Protein AF-A0ABD7NGN7-F1 (afdb_monomer)

Foldseek 3Di:
DDDDDDDPPDDDDDPPVVVVVVVVVVVPDDPDDDDDDDDDDDDDPPPPLVVVLVLLVVLLVQQCVFCVVVVHRSVVLLVVCLVPVDLVSGDPGPCSSVSNVVDDSVSNVVSVVQVVCVVVVRHD

pLD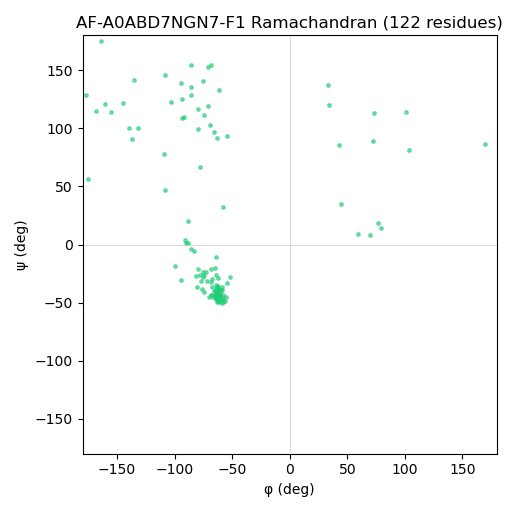DT: mean 71.28, std 24.45, range [29.61, 95.56]

Structure (mmCIF, N/CA/C/O backbone):
data_AF-A0ABD7NGN7-F1
#
_entry.id   AF-A0ABD7NGN7-F1
#
loop_
_atom_site.group_PDB
_atom_site.id
_atom_site.type_symbol
_atom_site.label_atom_id
_atom_site.label_alt_id
_atom_site.label_comp_id
_atom_site.label_asym_id
_atom_site.label_entity_id
_atom_site.label_seq_id
_atom_site.pdbx_PDB_ins_code
_atom_site.Cartn_x
_atom_site.Cartn_y
_atom_site.Cartn_z
_atom_site.occupancy
_atom_site.B_iso_or_equiv
_atom_site.auth_seq_id
_atom_site.auth_comp_id
_atom_site.auth_asym_id
_atom_site.auth_atom_id
_atom_site.pdbx_PDB_model_num
ATOM 1 N N . MET A 1 1 ? -15.096 24.538 -37.564 1.00 44.22 1 MET A N 1
ATOM 2 C CA . MET A 1 1 ? -15.099 23.184 -38.164 1.00 44.22 1 MET A CA 1
ATOM 3 C C . MET A 1 1 ? -15.545 22.194 -37.092 1.00 44.22 1 MET A C 1
ATOM 5 O O . MET A 1 1 ? -15.069 22.293 -35.970 1.00 44.22 1 MET A O 1
ATOM 9 N N . LYS A 1 2 ? -16.551 21.363 -37.381 1.00 39.12 2 LYS A N 1
ATOM 10 C CA . LYS A 1 2 ? -17.273 20.513 -36.416 1.00 39.12 2 LYS A CA 1
ATOM 11 C C . LYS A 1 2 ? -16.454 19.278 -35.990 1.00 39.12 2 LYS A C 1
ATOM 13 O O . LYS A 1 2 ? -15.828 18.665 -36.839 1.00 39.12 2 LYS A O 1
ATOM 18 N N . GLN A 1 3 ? -16.560 18.950 -34.695 1.00 41.28 3 GLN A N 1
ATOM 19 C CA . GLN A 1 3 ? -16.637 17.633 -34.024 1.00 41.28 3 GLN A CA 1
ATOM 20 C C . GLN A 1 3 ? -15.888 16.409 -34.595 1.00 41.28 3 GLN A C 1
ATOM 22 O O . GLN A 1 3 ? -16.101 16.035 -35.743 1.00 41.28 3 GLN A O 1
ATOM 27 N N . LYS A 1 4 ? -15.252 15.636 -33.694 1.00 43.84 4 LYS A N 1
ATOM 28 C CA . LYS A 1 4 ? -15.677 14.251 -33.372 1.00 43.84 4 LYS A CA 1
ATOM 29 C C . LYS A 1 4 ? -14.967 13.691 -32.126 1.00 43.84 4 LYS A C 1
ATOM 31 O O . LYS A 1 4 ? -13.766 13.459 -32.128 1.00 43.84 4 LYS A O 1
ATOM 36 N N . LYS A 1 5 ? -15.767 13.443 -31.081 1.00 48.66 5 LYS A N 1
ATOM 37 C CA . LYS A 1 5 ? -15.527 12.423 -30.049 1.00 48.66 5 LYS A CA 1
ATOM 38 C C . LYS A 1 5 ? -15.503 11.043 -30.719 1.00 48.66 5 LYS A C 1
ATOM 40 O O . LYS A 1 5 ? -16.456 10.722 -31.422 1.00 48.66 5 LYS A O 1
ATOM 45 N N . LEU A 1 6 ? -14.509 1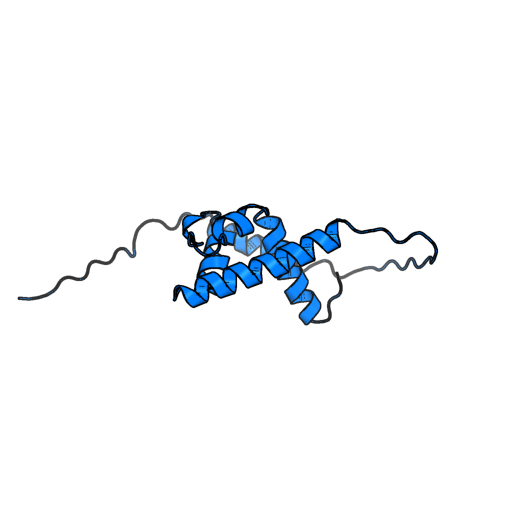0.218 -30.411 1.00 41.28 6 LEU A N 1
ATOM 46 C CA . LEU A 1 6 ? -14.631 8.755 -30.362 1.00 41.28 6 LEU A CA 1
ATOM 47 C C . LEU A 1 6 ? -13.984 8.342 -29.029 1.00 41.28 6 LEU A C 1
ATOM 49 O O . LEU A 1 6 ? -12.794 8.550 -28.840 1.00 41.28 6 LEU A O 1
ATOM 53 N N . ASN A 1 7 ? -14.752 8.062 -27.974 1.00 41.03 7 ASN A N 1
ATOM 54 C CA . ASN A 1 7 ? -15.324 6.747 -27.667 1.00 41.03 7 ASN A CA 1
ATOM 55 C C . ASN A 1 7 ? -14.323 5.606 -27.885 1.00 41.03 7 ASN A C 1
ATOM 57 O O . ASN A 1 7 ? -14.347 4.951 -28.920 1.00 41.03 7 ASN A O 1
ATOM 61 N N . LEU A 1 8 ? -13.515 5.330 -26.859 1.00 35.06 8 LEU A N 1
ATOM 62 C CA . LEU A 1 8 ? -12.932 4.004 -26.636 1.00 35.06 8 LEU A CA 1
ATOM 63 C C . LEU A 1 8 ? -13.608 3.347 -25.422 1.00 35.06 8 LEU A C 1
ATOM 65 O O . LEU A 1 8 ? -12.975 2.837 -24.509 1.00 35.06 8 LEU A O 1
ATOM 69 N N . PHE A 1 9 ? -14.939 3.426 -25.413 1.00 41.25 9 PHE A N 1
ATOM 70 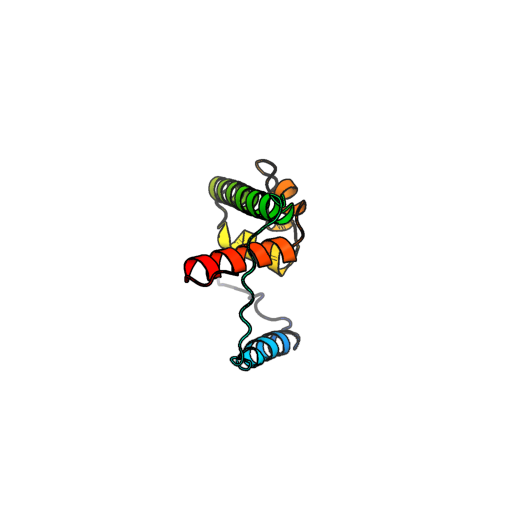C CA . PHE A 1 9 ? -15.827 2.633 -24.571 1.00 41.25 9 PHE A CA 1
ATOM 71 C C . PHE A 1 9 ? -16.537 1.660 -25.514 1.00 41.25 9 PHE A C 1
ATOM 73 O O . PHE A 1 9 ? -17.622 1.942 -26.012 1.00 41.25 9 PHE A O 1
ATOM 80 N N . SER A 1 10 ? -15.837 0.598 -25.905 1.00 39.97 10 SER A N 1
ATOM 81 C CA . SER A 1 10 ? -16.399 -0.644 -26.458 1.00 39.97 10 SER A CA 1
ATOM 82 C C . SER A 1 10 ? -15.273 -1.503 -27.018 1.00 39.97 10 SER A C 1
ATOM 84 O O . SER A 1 10 ? -14.998 -1.476 -28.210 1.00 39.97 10 SER A O 1
ATOM 86 N N . PHE A 1 11 ? -14.648 -2.317 -26.171 1.00 36.41 11 PHE A N 1
ATOM 87 C CA . PHE A 1 11 ? -14.349 -3.676 -26.602 1.00 36.41 11 PHE A CA 1
ATOM 88 C C . PHE A 1 11 ? -14.097 -4.575 -25.392 1.00 36.41 11 PHE A C 1
ATOM 90 O O . PHE A 1 11 ? -13.186 -4.337 -24.610 1.00 36.41 11 PHE A O 1
ATOM 97 N N . PHE A 1 12 ? -14.926 -5.613 -25.295 1.00 37.44 12 PHE A N 1
ATOM 98 C CA . PHE A 1 12 ? -14.731 -6.825 -24.504 1.00 37.44 12 PHE A CA 1
ATOM 99 C C . PHE A 1 12 ? -14.863 -6.710 -22.981 1.00 37.44 12 PHE A C 1
ATOM 101 O O . PHE A 1 12 ? -13.907 -6.590 -22.226 1.00 37.44 12 PHE A O 1
ATOM 108 N N . GLN A 1 13 ? -16.105 -6.898 -22.537 1.00 47.47 13 GLN A N 1
ATOM 109 C CA . GLN A 1 13 ? -16.402 -7.709 -21.360 1.00 47.47 13 GLN A CA 1
ATOM 110 C C . GLN A 1 13 ? -16.143 -9.188 -21.714 1.00 47.47 13 GLN A C 1
ATOM 112 O O . GLN A 1 13 ? -16.832 -9.701 -22.598 1.00 47.47 13 GLN A O 1
ATOM 117 N N . PRO A 1 14 ? -15.220 -9.913 -21.057 1.00 41.25 14 PRO A N 1
ATOM 118 C CA . PRO A 1 14 ? -15.301 -11.358 -20.981 1.00 41.25 14 PRO A CA 1
ATOM 119 C C . PRO A 1 14 ? -16.001 -11.774 -19.683 1.00 41.25 14 PRO A C 1
ATOM 121 O O . PRO A 1 14 ? -15.789 -11.219 -18.607 1.00 41.25 14 PRO A O 1
ATOM 124 N N . LEU A 1 15 ? -16.850 -12.782 -19.838 1.00 42.22 15 LEU A N 1
ATOM 125 C CA . LEU A 1 15 ? -17.740 -13.467 -18.898 1.00 42.22 15 LEU A CA 1
ATOM 126 C C . LEU A 1 15 ? -17.061 -14.102 -17.649 1.00 42.22 15 LEU A C 1
ATOM 128 O O . LEU A 1 15 ? -17.515 -15.132 -17.158 1.00 42.22 15 LEU A O 1
ATOM 132 N N . SER A 1 16 ? -15.978 -13.533 -17.118 1.00 45.72 16 SER A N 1
ATOM 133 C CA . SER A 1 16 ? -15.284 -13.995 -15.900 1.00 45.72 16 SER A CA 1
ATOM 134 C C . SER A 1 16 ? -15.650 -13.190 -14.647 1.00 45.72 16 SER A C 1
ATOM 136 O O . SER A 1 16 ? -15.488 -13.683 -13.534 1.00 45.72 16 SER A O 1
ATOM 138 N N . PHE A 1 17 ? -16.212 -11.989 -14.808 1.00 40.84 17 PHE A N 1
ATOM 139 C CA . PHE A 1 17 ? -16.530 -11.092 -13.690 1.00 40.84 17 PHE A CA 1
ATOM 140 C C . PHE A 1 17 ? -17.770 -11.525 -12.883 1.00 40.84 17 PHE A C 1
ATOM 142 O O . PHE A 1 17 ? -17.841 -11.296 -11.680 1.00 40.84 17 PHE A O 1
ATOM 149 N N . VAL A 1 18 ? -18.724 -12.225 -13.510 1.00 47.91 18 VAL A N 1
ATOM 150 C CA . VAL A 1 18 ? -19.975 -12.636 -12.840 1.00 47.91 18 VAL A CA 1
ATOM 151 C C . VAL A 1 18 ? -19.773 -13.852 -11.921 1.00 47.91 18 VAL A C 1
ATOM 153 O O . VAL A 1 18 ? -20.443 -13.956 -10.900 1.00 47.91 18 VAL A O 1
ATOM 156 N N . LYS A 1 19 ? -18.779 -14.716 -12.184 1.00 47.97 19 LYS A N 1
ATOM 157 C CA . LYS A 1 19 ? -18.453 -15.844 -11.285 1.00 47.97 19 LYS A CA 1
ATOM 158 C C . LYS A 1 19 ? -17.795 -15.400 -9.977 1.00 47.97 19 LYS A C 1
ATOM 160 O O . LYS A 1 19 ? -18.008 -16.028 -8.947 1.00 47.97 19 LYS A O 1
ATOM 165 N N . SER A 1 20 ? -17.036 -14.302 -10.007 1.00 44.44 20 SER A N 1
ATOM 166 C CA . SER A 1 20 ? -16.398 -13.756 -8.803 1.00 44.44 20 SER A CA 1
ATOM 167 C C . SER A 1 20 ? -17.427 -13.197 -7.814 1.00 44.44 20 SER A C 1
ATOM 169 O O . SER A 1 20 ? -17.207 -13.250 -6.610 1.00 44.44 20 SER A O 1
ATOM 171 N N . LEU A 1 21 ? -18.566 -12.704 -8.315 1.00 42.44 2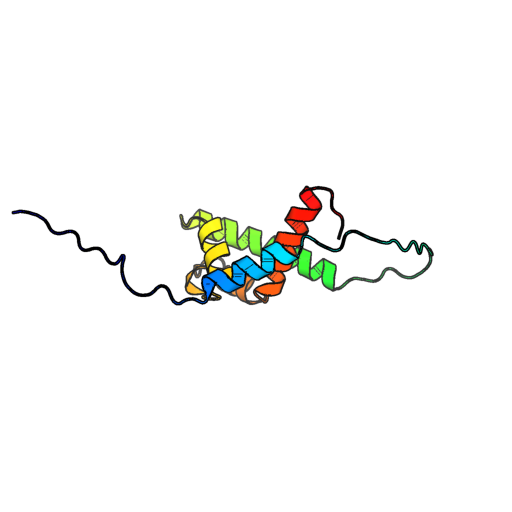1 LEU A N 1
ATOM 172 C CA . LEU A 1 21 ? -19.646 -12.160 -7.489 1.00 42.44 21 LEU A CA 1
ATOM 173 C C . LEU A 1 21 ? -20.567 -13.252 -6.910 1.00 42.44 21 LEU A C 1
ATOM 175 O O . LEU A 1 21 ? -21.122 -13.071 -5.829 1.00 42.44 21 LEU A O 1
ATOM 179 N N . GLU A 1 22 ? -20.684 -14.406 -7.576 1.00 41.19 22 GLU A N 1
ATOM 180 C CA . GLU A 1 22 ? -21.460 -15.558 -7.086 1.00 41.19 22 GLU A CA 1
ATOM 181 C C . GLU A 1 22 ? -20.738 -16.311 -5.945 1.00 41.19 22 GLU A C 1
ATOM 183 O O . GLU A 1 22 ? -21.387 -16.906 -5.085 1.00 41.19 22 GLU A O 1
ATOM 188 N N . MET A 1 23 ? -19.403 -16.201 -5.849 1.00 40.94 23 MET A N 1
ATOM 189 C CA . MET A 1 23 ? -18.645 -16.682 -4.680 1.00 40.94 23 MET A CA 1
ATOM 190 C C . MET A 1 23 ? -18.918 -15.860 -3.414 1.00 40.94 23 MET A C 1
ATOM 192 O O . MET A 1 23 ? -18.925 -16.416 -2.318 1.00 40.94 23 MET A O 1
ATOM 196 N N . CYS A 1 24 ? -19.183 -14.557 -3.539 1.00 39.53 24 CYS A N 1
ATOM 197 C CA . CYS A 1 24 ? -19.409 -13.692 -2.380 1.00 39.53 24 CYS A CA 1
ATOM 198 C C . CYS A 1 24 ? -20.787 -13.904 -1.729 1.00 39.53 24 CYS A C 1
ATOM 200 O O . CYS A 1 24 ? -20.926 -13.676 -0.531 1.00 39.53 24 CYS A O 1
ATOM 202 N N . TYR A 1 25 ? -21.798 -14.362 -2.478 1.00 39.94 25 TYR A N 1
ATOM 203 C CA . TYR A 1 25 ? -23.153 -14.544 -1.936 1.00 39.94 25 TYR A CA 1
ATOM 204 C C . TYR A 1 25 ? -23.319 -15.839 -1.117 1.00 39.94 25 TYR A C 1
ATOM 206 O O . TYR A 1 25 ? -24.184 -15.914 -0.249 1.00 39.94 25 TYR A O 1
ATOM 214 N N . ASN A 1 26 ? -22.446 -16.836 -1.314 1.00 40.75 26 ASN A N 1
ATOM 215 C CA . ASN A 1 26 ? -22.494 -18.104 -0.571 1.00 40.75 26 ASN A CA 1
ATOM 216 C C . ASN A 1 26 ? -21.706 -18.107 0.752 1.00 40.75 26 ASN A C 1
ATOM 218 O O . ASN A 1 26 ? -21.741 -19.097 1.475 1.00 40.75 26 ASN A O 1
ATOM 222 N N . ILE A 1 27 ? -21.077 -16.992 1.136 1.00 42.41 27 ILE A N 1
ATOM 223 C CA . ILE A 1 27 ? -20.471 -16.804 2.473 1.00 42.41 27 ILE A CA 1
ATOM 224 C C . ILE A 1 27 ? -21.513 -16.243 3.477 1.00 42.41 27 ILE A C 1
ATOM 226 O O . ILE A 1 27 ? -21.196 -15.713 4.534 1.00 42.41 27 ILE A O 1
ATOM 230 N N . GLY A 1 28 ? -22.806 -16.401 3.172 1.00 41.81 28 GLY A N 1
ATOM 231 C CA . GLY A 1 28 ? -23.925 -16.114 4.077 1.00 41.81 28 GLY A CA 1
ATOM 232 C C . GLY A 1 28 ? -24.383 -17.289 4.955 1.00 41.81 28 GLY A C 1
ATOM 233 O O . GLY A 1 28 ? -25.349 -17.133 5.697 1.00 41.81 28 GLY A O 1
ATOM 234 N N . ILE A 1 29 ? -23.755 -18.470 4.889 1.00 36.62 29 ILE A N 1
ATOM 235 C CA . ILE A 1 29 ? -24.211 -19.661 5.629 1.00 36.62 29 ILE A CA 1
ATOM 236 C C . ILE A 1 29 ? -23.017 -20.392 6.245 1.00 36.62 29 ILE A C 1
ATOM 238 O O . ILE A 1 29 ? -22.430 -21.258 5.611 1.00 36.62 29 ILE A O 1
ATOM 242 N N . LEU A 1 30 ? -22.672 -20.038 7.485 1.00 36.31 30 LEU A N 1
ATOM 243 C CA . LEU A 1 30 ? -22.224 -20.957 8.548 1.00 36.31 30 LEU A CA 1
ATOM 244 C C . LEU A 1 30 ? -22.028 -20.172 9.855 1.00 36.31 30 LEU A C 1
ATOM 246 O O . LEU A 1 30 ? -20.978 -20.170 10.485 1.00 36.31 30 LEU A O 1
ATOM 250 N N . VAL A 1 31 ? -23.093 -19.494 10.288 1.00 43.91 31 VAL A N 1
ATOM 251 C CA . VAL A 1 31 ? -23.282 -19.221 11.714 1.00 43.91 31 VAL A CA 1
ATOM 252 C C . VAL A 1 31 ? -23.836 -20.510 12.307 1.00 43.91 31 VAL A C 1
ATOM 254 O O . VAL A 1 31 ? -25.030 -20.756 12.139 1.00 43.91 31 VAL A O 1
ATOM 257 N N . LYS A 1 32 ? -22.995 -21.344 12.938 1.00 42.62 32 LYS A N 1
ATOM 258 C CA . LYS A 1 32 ? -23.386 -22.212 14.066 1.00 42.62 32 LYS A CA 1
ATOM 259 C C . LYS A 1 32 ? -22.219 -23.021 14.652 1.00 42.62 32 LYS A C 1
ATOM 261 O O . LYS A 1 32 ? -21.557 -23.756 13.935 1.00 42.62 32 LYS A O 1
ATOM 266 N N . GLU A 1 33 ? -22.119 -22.904 15.980 1.00 39.50 33 GLU A N 1
ATOM 267 C CA . GLU A 1 33 ? -21.346 -23.697 16.959 1.00 39.50 33 GLU A CA 1
ATOM 268 C C . GLU A 1 33 ? -19.824 -23.452 16.928 1.00 39.50 33 GLU A C 1
ATOM 270 O O . GLU A 1 33 ? -19.158 -23.702 15.940 1.00 39.50 33 GLU A O 1
ATOM 275 N N . GLY A 1 34 ? -19.171 -22.874 17.938 1.00 45.25 34 GLY A N 1
ATOM 276 C CA . GLY A 1 34 ? -19.382 -22.994 19.377 1.00 45.25 34 GLY A CA 1
ATOM 277 C C . GLY A 1 34 ? -18.307 -23.910 19.959 1.00 45.25 34 GLY A C 1
ATOM 278 O O . GLY A 1 34 ? -18.589 -25.079 20.173 1.00 45.25 34 GLY A O 1
ATOM 279 N N . VAL A 1 35 ? -17.095 -23.402 20.227 1.00 32.50 35 VAL A N 1
ATOM 280 C CA . VAL A 1 35 ? -16.111 -24.083 21.091 1.00 32.50 35 VAL A CA 1
ATOM 281 C C . VAL A 1 35 ? -15.320 -23.047 21.892 1.00 32.50 35 VAL A C 1
ATOM 283 O O . VAL A 1 35 ? -14.680 -22.158 21.338 1.00 32.50 35 VAL A O 1
ATOM 286 N N . ILE A 1 36 ? -15.390 -23.189 23.214 1.00 46.09 36 ILE A N 1
ATOM 287 C CA . ILE A 1 36 ? -14.618 -22.462 24.221 1.00 46.09 36 ILE A CA 1
ATOM 288 C C . ILE A 1 36 ? -13.396 -23.326 24.537 1.00 46.09 36 ILE A C 1
ATOM 290 O O . ILE A 1 36 ? -13.580 -24.465 24.959 1.00 46.09 36 ILE A O 1
ATOM 294 N N . VAL A 1 37 ? -12.176 -22.800 24.420 1.00 34.91 37 VAL A N 1
ATOM 295 C CA . VAL A 1 37 ? -11.036 -23.334 25.183 1.00 34.91 37 VAL A CA 1
ATOM 296 C C . VAL A 1 37 ? -10.190 -22.167 25.672 1.00 34.91 37 VAL A C 1
ATOM 298 O O . VAL A 1 37 ? -9.414 -21.579 24.927 1.00 34.91 37 VAL A O 1
ATOM 301 N N . GLY A 1 38 ? -10.375 -21.822 26.944 1.00 44.44 38 GLY A N 1
ATOM 302 C CA . GLY A 1 38 ? -9.375 -21.086 27.700 1.00 44.44 38 GLY A CA 1
ATOM 303 C C . GLY A 1 38 ? -8.369 -22.069 28.292 1.00 44.44 38 GLY A C 1
ATOM 304 O O . GLY A 1 38 ? -8.768 -23.085 28.858 1.00 44.44 38 GLY A O 1
ATOM 305 N N . PHE A 1 39 ? -7.082 -21.750 28.191 1.00 29.61 39 PHE A N 1
ATOM 306 C CA . PHE A 1 39 ? -6.054 -22.238 29.107 1.00 29.61 39 PHE A CA 1
ATOM 307 C C . PHE A 1 39 ? -4.892 -21.240 29.084 1.00 29.61 39 PHE A C 1
ATOM 309 O O . PHE A 1 39 ? -4.279 -21.017 28.044 1.00 29.61 39 PHE A O 1
ATOM 316 N N . THR A 1 40 ? -4.665 -20.562 30.209 1.00 53.69 40 THR A N 1
ATOM 317 C CA . THR A 1 40 ? -3.585 -19.589 30.392 1.00 53.69 40 THR A CA 1
ATOM 318 C C . THR A 1 40 ? -2.361 -20.284 30.964 1.00 53.69 40 THR A C 1
ATOM 320 O O . THR A 1 40 ? -2.360 -20.647 32.136 1.00 53.69 40 THR A O 1
ATOM 323 N N . ASP A 1 41 ? -1.333 -20.411 30.143 1.00 43.94 41 ASP A N 1
ATOM 324 C CA . ASP A 1 41 ? 0.087 -20.346 30.487 1.00 43.94 41 ASP A CA 1
ATOM 325 C C . ASP A 1 41 ? 0.832 -20.148 29.147 1.00 43.94 41 ASP A C 1
ATOM 327 O O . ASP A 1 41 ? 0.194 -20.214 28.100 1.00 43.94 41 ASP A O 1
ATOM 331 N N . GLU A 1 42 ? 2.150 -19.958 29.153 1.00 31.81 42 GLU A N 1
ATOM 332 C CA . GLU A 1 42 ? 3.046 -20.026 27.974 1.00 31.81 42 GLU A CA 1
ATOM 333 C C . GLU A 1 42 ? 3.488 -18.694 27.336 1.00 31.81 42 GLU A C 1
ATOM 335 O O . GLU A 1 42 ? 2.728 -17.970 26.701 1.00 31.81 42 GLU A O 1
ATOM 340 N N . THR A 1 43 ? 4.804 -18.460 27.455 1.00 31.77 43 THR A N 1
ATOM 341 C CA . THR A 1 43 ? 5.728 -17.840 26.484 1.00 31.77 43 THR A CA 1
ATOM 342 C C . THR A 1 43 ? 5.172 -16.732 25.596 1.00 31.77 43 THR A C 1
ATOM 344 O O . THR A 1 43 ? 4.339 -16.980 24.731 1.00 31.77 43 THR A O 1
ATOM 347 N N . VAL A 1 44 ? 5.764 -15.537 25.696 1.00 43.28 44 VAL A N 1
ATOM 348 C CA . VAL A 1 44 ? 5.613 -14.467 24.701 1.00 43.28 44 VAL A CA 1
ATOM 349 C C . VAL A 1 44 ? 5.986 -15.030 23.323 1.00 43.28 44 VAL A C 1
ATOM 351 O O . VAL A 1 44 ? 7.159 -15.091 22.954 1.00 43.28 44 VAL A O 1
ATOM 354 N N . ARG A 1 45 ? 4.989 -15.510 22.576 1.00 36.84 45 ARG A N 1
ATOM 355 C CA . ARG A 1 45 ? 5.128 -15.865 21.171 1.00 36.84 45 ARG A CA 1
ATOM 356 C C . ARG A 1 45 ? 5.321 -14.531 20.471 1.00 36.84 45 ARG A C 1
ATOM 358 O O . ARG A 1 45 ? 4.386 -13.746 20.353 1.00 36.84 45 ARG A O 1
ATOM 365 N N . PHE A 1 46 ? 6.559 -14.225 20.093 1.00 41.72 46 PHE A N 1
ATOM 366 C CA . PHE A 1 46 ? 6.805 -13.175 19.116 1.00 41.72 46 PHE A CA 1
ATOM 367 C C . PHE A 1 46 ? 6.154 -13.651 17.818 1.00 41.72 46 PHE A C 1
ATOM 369 O O . PHE A 1 46 ? 6.750 -14.411 17.058 1.00 41.72 46 PHE A O 1
ATOM 376 N N . ASN A 1 47 ? 4.892 -13.276 17.620 1.00 50.62 47 ASN A N 1
ATOM 377 C CA . ASN A 1 47 ? 4.180 -13.510 16.379 1.00 50.62 47 ASN A CA 1
ATOM 378 C C . ASN A 1 47 ? 4.881 -12.662 15.317 1.00 50.62 47 ASN A C 1
ATOM 380 O O . ASN A 1 47 ? 4.632 -11.462 15.209 1.00 50.62 47 ASN A O 1
ATOM 384 N N . LEU A 1 48 ? 5.788 -13.276 14.556 1.00 54.56 48 LEU A N 1
ATOM 385 C CA . LEU A 1 48 ? 6.424 -12.654 13.388 1.00 54.56 48 LEU A CA 1
ATOM 386 C C . LEU A 1 48 ? 5.363 -12.084 12.423 1.00 54.56 48 LEU A C 1
ATOM 388 O O . LEU A 1 48 ? 5.583 -11.067 11.764 1.00 54.56 48 LEU A O 1
ATOM 392 N N . ASP A 1 49 ? 4.174 -12.685 12.434 1.00 59.31 49 ASP A N 1
ATOM 393 C CA . ASP A 1 49 ? 3.006 -12.255 11.676 1.00 59.31 49 ASP A CA 1
ATOM 394 C C . ASP A 1 49 ? 2.508 -10.863 12.093 1.00 59.31 49 ASP A C 1
ATOM 396 O O . ASP A 1 49 ? 2.096 -10.082 11.242 1.00 59.31 49 ASP A O 1
ATOM 400 N N . ASP A 1 50 ? 2.571 -10.499 13.378 1.00 64.25 50 ASP A N 1
ATOM 401 C CA . ASP A 1 50 ? 2.083 -9.195 13.850 1.00 64.25 50 ASP A CA 1
ATOM 402 C C . ASP A 1 50 ? 3.065 -8.059 13.532 1.00 64.25 50 ASP A C 1
ATOM 404 O O . ASP A 1 50 ? 2.640 -6.933 13.252 1.00 64.25 50 ASP A O 1
ATOM 408 N N . SER A 1 51 ? 4.373 -8.347 13.501 1.00 68.12 51 SER A N 1
ATOM 409 C CA . SER A 1 51 ? 5.369 -7.392 12.997 1.00 68.12 51 SER A CA 1
ATOM 410 C C . SER A 1 51 ? 5.168 -7.098 11.513 1.00 68.12 51 SER A C 1
ATOM 412 O O . SER A 1 51 ? 5.121 -5.927 11.138 1.00 68.12 51 SER A O 1
ATOM 414 N N . ASN A 1 52 ? 4.957 -8.128 10.688 1.00 75.56 52 ASN A N 1
ATOM 415 C CA . ASN A 1 52 ? 4.766 -7.956 9.246 1.00 75.56 52 ASN A CA 1
ATOM 416 C C . ASN A 1 52 ? 3.515 -7.125 8.928 1.00 75.56 52 ASN A C 1
ATOM 418 O O . ASN A 1 52 ? 3.572 -6.215 8.104 1.00 75.56 52 ASN A O 1
ATOM 422 N N . LYS A 1 53 ? 2.403 -7.361 9.633 1.00 80.62 53 LYS A N 1
ATOM 423 C CA . LYS A 1 53 ? 1.168 -6.566 9.493 1.00 80.62 53 LYS A CA 1
ATOM 424 C C . LYS A 1 53 ? 1.404 -5.087 9.775 1.00 80.62 53 LYS A C 1
ATOM 426 O O . LYS A 1 53 ? 1.004 -4.214 9.001 1.00 80.62 53 LYS A O 1
ATOM 431 N N . LYS A 1 54 ? 2.110 -4.793 10.871 1.00 82.94 54 LYS A N 1
ATOM 432 C CA . LYS A 1 54 ? 2.455 -3.417 11.231 1.00 82.94 54 LYS A CA 1
ATOM 433 C C . LYS A 1 54 ? 3.304 -2.764 10.139 1.00 82.94 54 LYS A C 1
ATOM 435 O O . LYS A 1 54 ? 2.998 -1.639 9.744 1.00 82.94 54 LYS A O 1
ATOM 440 N N . GLU A 1 55 ? 4.292 -3.473 9.603 1.00 89.69 55 GLU A N 1
ATOM 441 C CA . GLU A 1 55 ? 5.131 -2.977 8.508 1.00 89.69 55 GLU A CA 1
ATOM 442 C C . GLU A 1 55 ? 4.348 -2.731 7.205 1.00 89.69 55 GLU A C 1
ATOM 444 O O . GLU A 1 55 ? 4.575 -1.718 6.535 1.00 89.69 55 GLU A O 1
ATOM 449 N N . ILE A 1 56 ? 3.386 -3.598 6.861 1.00 91.50 56 ILE A N 1
ATOM 450 C CA . ILE A 1 56 ? 2.480 -3.391 5.718 1.00 91.50 56 ILE A CA 1
ATOM 451 C C . ILE A 1 56 ? 1.661 -2.114 5.933 1.00 91.50 56 ILE A C 1
ATOM 453 O O . ILE A 1 56 ? 1.572 -1.271 5.037 1.00 91.50 56 ILE A O 1
ATOM 457 N N . SER A 1 57 ? 1.114 -1.921 7.138 1.00 90.88 57 SER A N 1
ATOM 458 C CA . SER A 1 57 ? 0.327 -0.731 7.476 1.00 90.88 57 SER A CA 1
ATOM 459 C C . SER A 1 57 ? 1.140 0.568 7.370 1.00 90.88 57 SER A C 1
ATOM 461 O O . SER A 1 57 ? 0.628 1.592 6.915 1.00 90.88 57 SER A O 1
ATOM 463 N N . GLU A 1 58 ? 2.415 0.536 7.766 1.00 92.38 58 GLU A N 1
ATOM 464 C CA . GLU A 1 58 ? 3.344 1.665 7.664 1.00 92.38 58 GLU A CA 1
ATOM 465 C C . GLU A 1 58 ? 3.705 1.934 6.200 1.00 92.38 58 GLU A C 1
ATOM 467 O O . GLU A 1 58 ? 3.581 3.063 5.727 1.00 92.38 58 GLU A O 1
ATOM 472 N N . THR A 1 59 ? 4.006 0.883 5.438 1.00 93.25 59 THR A N 1
ATOM 473 C CA . THR A 1 59 ? 4.280 0.979 4.000 1.00 93.25 59 THR A CA 1
ATOM 474 C C . THR A 1 59 ? 3.107 1.584 3.228 1.00 93.25 59 THR A C 1
ATOM 476 O O . THR A 1 59 ? 3.304 2.447 2.371 1.00 93.25 59 THR A O 1
ATOM 479 N N . LEU A 1 60 ? 1.869 1.180 3.527 1.00 93.12 60 LEU A N 1
ATOM 480 C CA . LEU A 1 60 ? 0.680 1.741 2.881 1.00 93.12 60 LEU A CA 1
ATOM 481 C C . LEU A 1 60 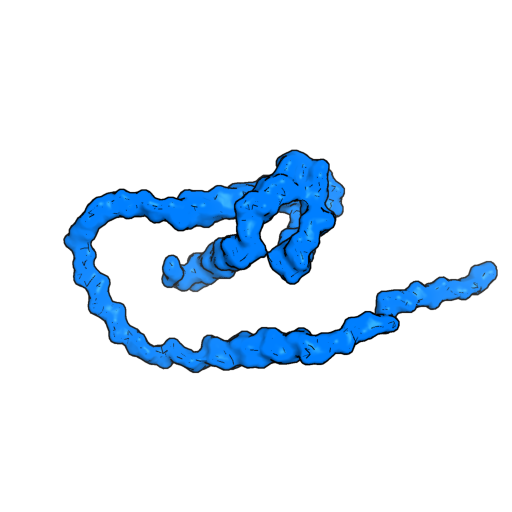? 0.498 3.233 3.193 1.00 93.12 60 LEU A C 1
ATOM 483 O O . LEU A 1 60 ? 0.074 3.985 2.312 1.00 93.12 60 LEU A O 1
ATOM 487 N N . LYS A 1 61 ? 0.858 3.687 4.401 1.00 94.38 61 LYS A N 1
ATOM 488 C CA . LYS A 1 61 ? 0.855 5.117 4.758 1.00 94.38 61 LYS A CA 1
ATOM 489 C C . LYS A 1 61 ? 1.904 5.894 3.965 1.00 94.38 61 LYS A C 1
ATOM 491 O O . LYS A 1 61 ? 1.575 6.939 3.405 1.00 94.38 61 LYS A O 1
ATOM 496 N N . ASP A 1 62 ? 3.122 5.372 3.851 1.00 93.94 62 ASP A N 1
ATOM 497 C CA . ASP A 1 62 ? 4.193 6.004 3.067 1.00 93.94 62 ASP A CA 1
ATOM 498 C C . ASP A 1 62 ? 3.808 6.129 1.586 1.00 93.94 62 ASP A C 1
ATOM 500 O O . ASP A 1 62 ? 3.985 7.178 0.954 1.00 93.94 62 ASP A O 1
ATOM 504 N N . VAL A 1 63 ? 3.222 5.066 1.027 1.00 94.38 63 VAL A N 1
ATOM 505 C CA . VAL A 1 63 ? 2.706 5.048 -0.347 1.00 94.38 63 VAL A CA 1
ATOM 506 C C . VAL A 1 63 ? 1.578 6.065 -0.509 1.00 94.38 63 VAL A C 1
ATOM 508 O O . VAL A 1 63 ? 1.562 6.800 -1.499 1.00 94.38 63 VAL A O 1
ATOM 511 N N . TYR A 1 64 ? 0.666 6.156 0.462 1.00 95.19 64 TYR A N 1
ATOM 512 C CA . TYR A 1 64 ? -0.422 7.129 0.453 1.00 95.19 64 TYR A CA 1
ATOM 513 C C . TYR A 1 64 ? 0.103 8.568 0.389 1.00 95.19 64 TYR A C 1
ATOM 515 O O . TYR A 1 64 ? -0.318 9.341 -0.475 1.00 95.19 64 TYR A O 1
ATOM 523 N N . VAL A 1 65 ? 1.054 8.917 1.263 1.00 95.56 65 VAL A N 1
ATOM 524 C CA . VAL A 1 65 ? 1.676 10.250 1.294 1.00 95.56 65 VAL A CA 1
ATOM 525 C C . VAL A 1 65 ? 2.372 10.542 -0.033 1.00 95.56 65 VAL A C 1
ATOM 527 O O . VAL A 1 65 ? 2.121 11.576 -0.650 1.00 95.56 65 VAL A O 1
ATOM 530 N N . SER A 1 66 ? 3.155 9.587 -0.536 1.00 95.00 66 SER A N 1
ATOM 531 C CA . SER A 1 66 ? 3.882 9.714 -1.804 1.00 95.00 66 SER A CA 1
ATOM 532 C C . SER A 1 66 ? 2.956 9.948 -3.003 1.00 95.00 66 SER A C 1
ATOM 534 O O . SER A 1 66 ? 3.278 10.715 -3.913 1.00 95.00 66 SER A O 1
ATOM 536 N N . LEU A 1 67 ? 1.799 9.281 -3.026 1.00 94.00 67 LEU A N 1
ATOM 537 C CA . LEU A 1 67 ? 0.776 9.457 -4.057 1.00 94.00 67 LEU A CA 1
ATOM 538 C C . LEU A 1 67 ? 0.116 10.835 -3.964 1.00 94.00 67 LEU A C 1
ATOM 540 O O . LEU A 1 67 ? -0.046 11.499 -4.991 1.00 94.00 67 LEU A O 1
ATOM 544 N N . ASN A 1 68 ? -0.203 11.272 -2.745 1.00 94.94 68 ASN A N 1
ATOM 545 C CA . ASN A 1 68 ? -0.826 12.564 -2.483 1.00 94.94 68 ASN A CA 1
ATOM 546 C C . ASN A 1 68 ? 0.097 13.733 -2.873 1.00 94.94 68 ASN A C 1
ATOM 548 O O . ASN A 1 68 ? -0.332 14.653 -3.564 1.00 94.94 68 ASN A O 1
ATOM 552 N N . GLU A 1 69 ? 1.385 13.663 -2.529 1.00 95.12 69 GLU A N 1
ATOM 553 C CA . GLU A 1 69 ? 2.394 14.672 -2.896 1.00 95.12 69 GLU A CA 1
ATOM 554 C C . GLU A 1 69 ? 2.597 14.794 -4.413 1.00 95.12 69 GLU A C 1
ATOM 556 O O . GLU A 1 69 ? 2.931 15.861 -4.928 1.00 95.12 69 GLU A O 1
ATOM 561 N N . LYS A 1 70 ? 2.368 13.706 -5.156 1.00 93.31 70 LYS A N 1
ATOM 562 C CA . LYS A 1 70 ? 2.413 13.704 -6.623 1.00 93.31 70 LYS A CA 1
ATOM 563 C C . LYS A 1 70 ? 1.098 14.115 -7.286 1.00 93.31 70 LYS A C 1
ATOM 565 O O . LYS A 1 70 ? 1.071 14.227 -8.510 1.00 93.31 70 LYS A O 1
ATOM 570 N N . GLY A 1 71 ? 0.038 14.346 -6.513 1.00 92.69 71 GLY A N 1
ATOM 571 C CA . GLY A 1 71 ? -1.276 14.730 -7.026 1.00 92.69 71 GLY A CA 1
ATOM 572 C C . GLY A 1 71 ? -2.074 13.575 -7.639 1.00 92.69 71 GLY A C 1
ATOM 573 O O . GLY A 1 71 ? -3.008 13.815 -8.402 1.00 92.69 71 GLY A O 1
ATOM 574 N N . TYR A 1 72 ? -1.723 12.323 -7.330 1.00 93.69 72 TYR A N 1
ATOM 575 C CA . TYR A 1 72 ? -2.559 11.171 -7.671 1.00 93.69 72 TYR A CA 1
ATOM 576 C C . TYR A 1 72 ? -3.613 10.943 -6.587 1.00 93.69 72 TYR A C 1
ATOM 578 O O . TYR A 1 72 ? -3.390 11.272 -5.427 1.00 93.69 72 TYR A O 1
ATOM 586 N N . ASN A 1 73 ? -4.741 10.316 -6.940 1.00 94.56 73 ASN A N 1
ATOM 587 C CA . ASN A 1 73 ? -5.689 9.816 -5.944 1.00 94.56 73 ASN A CA 1
ATOM 588 C C . ASN A 1 73 ? -5.108 8.541 -5.302 1.00 94.56 73 ASN A C 1
ATOM 590 O O . ASN A 1 73 ? -5.027 7.521 -5.999 1.00 94.56 73 ASN A O 1
ATOM 594 N N . PRO A 1 74 ? -4.714 8.561 -4.014 1.00 94.25 74 PRO A N 1
ATOM 595 C CA . PRO A 1 74 ? -4.004 7.433 -3.427 1.00 94.25 74 PRO A CA 1
ATOM 596 C C . PRO A 1 74 ? -4.848 6.158 -3.370 1.00 94.25 74 PRO A C 1
ATOM 598 O O . PRO A 1 74 ? -4.345 5.075 -3.655 1.00 94.25 74 PRO A O 1
ATOM 601 N N . ILE A 1 75 ? -6.145 6.293 -3.077 1.00 93.50 75 ILE A N 1
ATOM 602 C CA . ILE A 1 75 ? -7.072 5.164 -2.956 1.00 93.50 75 ILE A CA 1
ATOM 603 C C . ILE A 1 75 ? -7.196 4.437 -4.293 1.00 93.50 75 ILE A C 1
ATOM 605 O O . ILE A 1 75 ? -7.003 3.226 -4.357 1.00 93.50 75 ILE A O 1
ATOM 609 N N . ASN A 1 76 ? -7.439 5.172 -5.381 1.00 94.69 76 ASN A N 1
ATOM 610 C CA . ASN A 1 76 ? -7.610 4.568 -6.704 1.00 94.69 76 ASN A CA 1
ATOM 611 C C . ASN A 1 76 ? -6.346 3.841 -7.182 1.00 94.69 76 ASN A C 1
ATOM 613 O O . ASN A 1 76 ? -6.443 2.812 -7.844 1.00 94.69 76 ASN A O 1
ATOM 617 N N . GLN A 1 77 ? -5.166 4.367 -6.850 1.00 94.75 77 GLN A N 1
ATOM 618 C CA . GLN A 1 77 ? -3.892 3.772 -7.250 1.00 94.75 77 GLN A CA 1
ATOM 619 C C . GLN A 1 77 ? -3.567 2.518 -6.434 1.00 94.75 77 GLN A C 1
ATOM 621 O O . GLN A 1 77 ? -3.141 1.518 -7.005 1.00 94.75 77 GLN A O 1
ATOM 626 N N . ILE A 1 78 ? -3.821 2.538 -5.123 1.00 94.06 78 ILE A N 1
ATOM 627 C CA . ILE A 1 78 ? -3.648 1.360 -4.263 1.00 94.06 78 ILE A CA 1
ATOM 628 C C . ILE A 1 78 ? -4.627 0.257 -4.679 1.00 94.06 78 ILE A C 1
ATOM 630 O O . ILE A 1 78 ? -4.205 -0.875 -4.893 1.00 94.06 78 ILE A O 1
ATOM 634 N N . VAL A 1 79 ? -5.908 0.584 -4.889 1.00 94.81 79 VAL A N 1
ATOM 635 C CA . VAL A 1 79 ? -6.910 -0.376 -5.385 1.00 94.81 79 VAL A CA 1
ATOM 636 C C . VAL A 1 79 ? -6.513 -0.922 -6.759 1.00 94.81 79 VAL A C 1
ATOM 638 O O . VAL A 1 79 ? -6.567 -2.130 -6.980 1.00 94.81 79 VAL A O 1
ATOM 641 N N . GLY A 1 80 ? -6.061 -0.058 -7.672 1.00 93.88 80 GLY A N 1
ATOM 642 C CA . GLY A 1 80 ? -5.574 -0.466 -8.988 1.00 93.88 80 GLY A CA 1
ATOM 643 C C . GLY A 1 80 ? -4.396 -1.436 -8.904 1.00 93.88 80 GLY A C 1
ATOM 644 O O . GLY A 1 80 ? -4.420 -2.477 -9.559 1.00 93.88 80 GLY A O 1
ATOM 645 N N . TYR A 1 81 ? -3.407 -1.147 -8.055 1.00 94.75 81 TYR A N 1
ATOM 646 C CA . TYR A 1 81 ? -2.258 -2.023 -7.816 1.00 94.75 81 TYR A CA 1
ATOM 647 C C . TYR A 1 81 ? -2.669 -3.372 -7.222 1.00 94.75 81 TYR A C 1
ATOM 649 O O . TYR A 1 81 ? -2.250 -4.409 -7.722 1.00 94.75 81 TYR A O 1
ATOM 657 N N . VAL A 1 82 ? -3.512 -3.376 -6.191 1.00 93.25 82 VAL A N 1
ATOM 658 C CA . VAL A 1 82 ? -3.930 -4.602 -5.502 1.00 93.25 82 VAL A CA 1
ATOM 659 C C . VAL A 1 82 ? -4.731 -5.525 -6.428 1.00 93.25 82 VAL A C 1
ATOM 661 O O . VAL A 1 82 ? -4.473 -6.725 -6.466 1.00 93.25 82 VAL A O 1
ATOM 664 N N . LEU A 1 83 ? -5.644 -4.975 -7.236 1.00 91.12 83 LEU A N 1
ATOM 665 C CA . LEU A 1 83 ? -6.476 -5.767 -8.150 1.00 91.12 83 LEU A CA 1
ATOM 666 C C . LEU A 1 83 ? -5.724 -6.246 -9.400 1.00 91.12 83 LEU A C 1
ATOM 668 O O . LEU A 1 83 ? -5.958 -7.356 -9.872 1.00 91.12 83 LEU A O 1
ATOM 672 N N . SER A 1 84 ? -4.845 -5.415 -9.969 1.00 93.12 84 SER A N 1
ATOM 673 C CA . SER A 1 84 ? -4.151 -5.739 -11.228 1.00 93.12 84 SER A CA 1
ATOM 674 C C . SER A 1 84 ? -2.779 -6.384 -11.023 1.00 93.12 84 SER A C 1
ATOM 676 O O . SER A 1 84 ? -2.338 -7.189 -11.839 1.00 93.12 84 SER A O 1
ATOM 678 N N . GLY A 1 85 ? -2.093 -6.039 -9.933 1.00 90.44 85 GLY A N 1
ATOM 679 C CA . GLY A 1 85 ? -0.674 -6.306 -9.698 1.00 90.44 85 GLY A CA 1
ATOM 680 C C . GLY A 1 85 ? 0.299 -5.520 -10.563 1.00 90.44 85 GLY A C 1
ATOM 681 O O . GLY A 1 85 ? 1.496 -5.800 -10.515 1.00 90.44 85 GLY A O 1
ATOM 682 N N . ASP A 1 86 ? -0.166 -4.545 -11.343 1.00 92.81 86 ASP A N 1
ATOM 683 C CA . ASP A 1 86 ? 0.728 -3.737 -12.163 1.00 92.81 86 ASP A CA 1
ATOM 684 C C . ASP A 1 86 ? 1.403 -2.643 -11.308 1.00 92.81 86 ASP A C 1
ATOM 686 O O . ASP A 1 86 ? 0.734 -1.727 -10.817 1.00 92.81 86 ASP A O 1
ATOM 690 N N . PRO A 1 87 ? 2.741 -2.658 -11.140 1.00 90.31 87 PRO A N 1
ATOM 691 C CA . PRO A 1 87 ? 3.444 -1.616 -10.400 1.00 90.31 87 PRO A CA 1
ATOM 692 C C . PRO A 1 87 ? 3.347 -0.231 -11.060 1.00 90.31 87 PRO A C 1
ATOM 694 O O . PRO A 1 87 ? 3.742 0.755 -10.432 1.00 90.31 87 PRO A O 1
ATOM 697 N N . ALA A 1 88 ? 2.852 -0.117 -12.301 1.00 92.44 88 ALA A N 1
ATOM 698 C CA . ALA A 1 88 ? 2.601 1.154 -12.980 1.00 92.44 88 ALA A CA 1
ATOM 699 C C . ALA A 1 88 ? 1.696 2.101 -12.175 1.00 92.44 88 ALA A C 1
ATOM 701 O O . ALA A 1 88 ? 1.943 3.308 -12.199 1.00 92.44 88 ALA A O 1
ATOM 702 N N . TYR A 1 89 ? 0.742 1.559 -11.407 1.00 92.69 89 TYR A N 1
ATOM 703 C CA . TYR A 1 89 ? -0.170 2.325 -10.548 1.00 92.69 89 TYR A CA 1
ATOM 704 C C . TYR A 1 89 ? 0.551 3.082 -9.418 1.00 92.69 89 TYR A C 1
ATOM 706 O O . TYR A 1 89 ? 0.091 4.135 -8.976 1.00 92.69 89 TYR A O 1
ATOM 714 N N . VAL A 1 90 ? 1.722 2.608 -8.975 1.00 91.25 90 VAL A N 1
ATOM 715 C CA . VAL A 1 90 ? 2.510 3.273 -7.927 1.00 91.25 90 VAL A CA 1
ATOM 716 C C . VAL A 1 90 ? 3.689 4.026 -8.553 1.00 91.25 90 VAL A C 1
ATOM 718 O O . VAL A 1 90 ? 4.510 3.413 -9.249 1.00 91.25 90 VAL A O 1
ATOM 721 N N . PRO A 1 91 ? 3.825 5.349 -8.342 1.00 89.50 91 PRO A N 1
ATOM 722 C CA . PRO A 1 91 ? 4.884 6.140 -8.953 1.00 89.50 91 PRO A CA 1
ATOM 723 C C . PRO A 1 91 ? 6.264 5.781 -8.386 1.00 89.50 91 PRO A C 1
ATOM 725 O O . PRO A 1 91 ? 6.414 5.350 -7.242 1.00 89.50 91 PRO A O 1
ATOM 728 N N . ARG A 1 92 ? 7.315 6.017 -9.181 1.00 91.75 92 ARG A N 1
ATOM 729 C CA . ARG A 1 92 ? 8.713 5.943 -8.720 1.00 91.75 92 ARG A CA 1
ATOM 730 C C . ARG A 1 92 ? 9.073 7.201 -7.923 1.00 91.75 92 ARG A C 1
ATOM 732 O O . ARG A 1 92 ? 9.856 8.027 -8.381 1.00 91.75 92 ARG A O 1
ATOM 739 N N . TYR A 1 93 ? 8.458 7.369 -6.761 1.00 93.06 93 TYR A N 1
ATOM 740 C CA . TYR A 1 93 ? 8.688 8.499 -5.867 1.00 93.06 93 TYR A CA 1
ATOM 741 C C . TYR A 1 93 ? 8.816 8.017 -4.425 1.00 93.06 93 TYR A C 1
ATOM 743 O O . TYR A 1 93 ? 8.147 7.053 -4.067 1.00 93.06 93 TYR A O 1
ATOM 751 N N . ASN A 1 94 ? 9.719 8.630 -3.650 1.00 89.44 94 ASN A N 1
ATOM 752 C CA . ASN A 1 94 ? 10.020 8.279 -2.253 1.00 89.44 94 ASN A CA 1
ATOM 753 C C . ASN A 1 94 ? 10.149 6.768 -1.995 1.00 89.44 94 ASN A C 1
ATOM 755 O O . ASN A 1 94 ? 9.752 6.266 -0.957 1.00 89.44 94 ASN A O 1
ATOM 759 N N . ASN A 1 95 ? 10.685 6.020 -2.965 1.00 91.19 95 ASN A N 1
ATOM 760 C CA . ASN A 1 95 ? 10.812 4.562 -2.902 1.00 91.19 95 ASN A CA 1
ATOM 761 C C . ASN A 1 95 ? 9.482 3.779 -2.741 1.00 91.19 95 ASN A C 1
ATOM 763 O O . ASN A 1 95 ? 9.522 2.554 -2.619 1.00 91.19 95 ASN A O 1
ATOM 767 N N . ALA A 1 96 ? 8.319 4.434 -2.850 1.00 92.31 96 ALA A N 1
ATOM 768 C CA . ALA A 1 96 ? 6.996 3.849 -2.619 1.00 92.31 96 ALA A CA 1
ATOM 769 C C . ALA A 1 96 ? 6.739 2.604 -3.483 1.00 92.31 96 ALA A C 1
ATOM 771 O O . ALA A 1 96 ? 6.318 1.564 -2.980 1.00 92.31 96 ALA A O 1
ATOM 772 N N . ARG A 1 97 ? 7.080 2.664 -4.783 1.00 93.06 97 ARG A N 1
ATOM 773 C CA . ARG A 1 97 ? 6.957 1.509 -5.692 1.00 93.06 97 ARG A CA 1
ATOM 774 C C . ARG A 1 97 ? 7.767 0.304 -5.219 1.00 93.06 97 ARG A C 1
ATOM 776 O O . ARG A 1 97 ? 7.340 -0.820 -5.436 1.00 93.06 97 ARG A O 1
ATOM 783 N N . ASN A 1 98 ? 8.946 0.506 -4.642 1.00 93.56 98 ASN A N 1
ATOM 784 C CA . ASN A 1 98 ? 9.757 -0.618 -4.188 1.00 93.56 98 ASN A CA 1
ATOM 785 C C . ASN A 1 98 ? 9.264 -1.132 -2.837 1.00 93.56 98 ASN A C 1
ATOM 787 O O . ASN A 1 98 ? 9.275 -2.338 -2.643 1.00 93.56 98 ASN A O 1
ATOM 791 N N . GLN A 1 99 ? 8.812 -0.252 -1.935 1.00 93.19 99 GLN A N 1
ATOM 792 C CA . GLN A 1 99 ? 8.264 -0.656 -0.637 1.00 93.19 99 GLN A CA 1
ATOM 793 C C . GLN A 1 99 ? 7.019 -1.531 -0.803 1.00 93.19 99 GLN A C 1
ATOM 795 O O . GLN A 1 99 ? 6.985 -2.631 -0.267 1.00 93.19 99 GLN A O 1
ATOM 800 N N . ILE A 1 100 ? 6.047 -1.108 -1.617 1.00 92.19 100 ILE A N 1
ATOM 801 C CA . ILE A 1 100 ? 4.802 -1.872 -1.805 1.00 92.19 100 ILE A CA 1
ATOM 802 C C . ILE A 1 100 ? 5.008 -3.205 -2.544 1.00 92.19 100 ILE A C 1
ATOM 804 O O . ILE A 1 100 ? 4.193 -4.109 -2.430 1.00 92.19 100 ILE A O 1
ATOM 808 N N . ARG A 1 101 ? 6.105 -3.343 -3.298 1.00 93.19 101 ARG A N 1
ATOM 809 C CA . ARG A 1 101 ? 6.467 -4.580 -4.010 1.00 93.19 101 ARG A CA 1
ATOM 810 C C . ARG A 1 101 ? 7.195 -5.600 -3.138 1.00 93.19 101 ARG A C 1
ATOM 812 O O . ARG A 1 101 ? 7.497 -6.678 -3.636 1.00 93.19 101 ARG A O 1
ATOM 819 N N . LYS A 1 102 ? 7.538 -5.253 -1.893 1.00 92.62 102 LYS A N 1
ATOM 820 C CA . LYS A 1 102 ? 8.115 -6.209 -0.936 1.00 92.62 102 LYS A CA 1
ATOM 821 C C . LYS A 1 102 ? 7.084 -7.209 -0.423 1.00 92.62 102 LYS A C 1
ATOM 823 O O . LYS A 1 102 ? 7.482 -8.273 0.027 1.00 92.62 102 LYS A O 1
ATOM 828 N N . TYR A 1 103 ? 5.812 -6.830 -0.478 1.00 92.06 103 TYR A N 1
ATOM 829 C CA . TYR A 1 103 ? 4.696 -7.601 0.043 1.00 92.06 103 TYR A CA 1
ATOM 830 C C . TYR A 1 103 ? 3.881 -8.170 -1.110 1.00 92.06 103 TYR A C 1
ATOM 832 O O . TYR A 1 103 ? 3.732 -7.530 -2.162 1.00 92.06 103 TYR A O 1
ATOM 840 N N . GLU A 1 104 ? 3.347 -9.363 -0.896 1.00 91.75 104 GLU A N 1
ATOM 841 C CA . GLU A 1 104 ? 2.413 -9.977 -1.824 1.00 91.75 104 GLU A CA 1
ATOM 842 C C . GLU A 1 104 ? 1.069 -9.243 -1.783 1.00 91.75 104 GLU A C 1
ATOM 844 O O . GLU A 1 104 ? 0.672 -8.625 -0.792 1.00 91.75 104 GLU A O 1
ATOM 849 N N . ARG A 1 105 ? 0.335 -9.293 -2.897 1.00 91.69 105 ARG A N 1
ATOM 850 C CA . ARG A 1 105 ? -0.954 -8.586 -3.011 1.00 91.69 105 ARG A CA 1
ATOM 851 C C . ARG A 1 105 ? -1.970 -9.099 -2.002 1.00 91.69 105 ARG A C 1
ATOM 853 O O . ARG A 1 105 ? -2.719 -8.304 -1.441 1.00 91.69 105 ARG A O 1
ATOM 860 N N . ASP A 1 106 ? -1.960 -10.405 -1.771 1.00 91.19 106 ASP A N 1
ATOM 861 C CA . ASP A 1 106 ? -2.893 -11.068 -0.870 1.00 91.19 106 ASP A CA 1
ATOM 862 C C . ASP A 1 106 ? -2.633 -10.655 0.586 1.00 91.19 106 ASP A C 1
ATOM 864 O O . ASP A 1 106 ? -3.587 -10.397 1.313 1.00 91.19 106 ASP A O 1
ATOM 868 N N . GLU A 1 107 ? -1.368 -10.452 0.978 1.00 91.62 107 GLU A N 1
ATOM 869 C CA . GLU A 1 107 ? -0.990 -9.940 2.308 1.00 91.62 107 G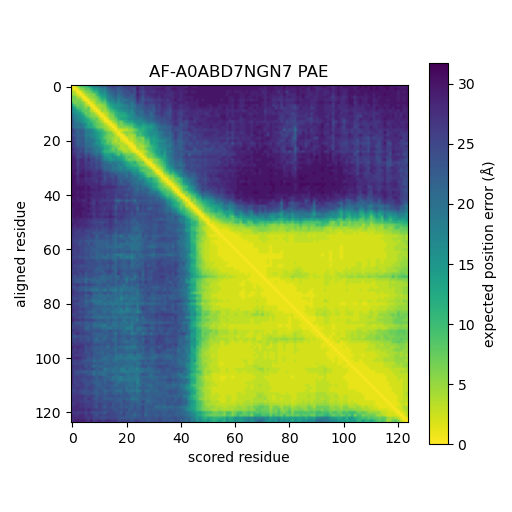LU A CA 1
ATOM 870 C C . GLU A 1 107 ? -1.499 -8.509 2.526 1.00 91.62 107 GLU A C 1
ATOM 872 O O . GLU A 1 107 ? -2.022 -8.167 3.588 1.00 91.62 107 GLU A O 1
ATOM 877 N N . ILE A 1 108 ? -1.394 -7.663 1.495 1.00 92.56 108 ILE A N 1
ATOM 878 C CA . ILE A 1 108 ? -1.911 -6.290 1.536 1.00 92.56 108 ILE A CA 1
ATOM 879 C C . ILE A 1 108 ? -3.440 -6.296 1.684 1.00 92.56 108 ILE A C 1
ATOM 881 O O . ILE A 1 108 ? -3.985 -5.522 2.471 1.00 92.56 108 ILE A O 1
ATOM 885 N N . VAL A 1 109 ? -4.145 -7.151 0.933 1.00 92.81 109 VAL A N 1
ATOM 886 C CA . VAL A 1 109 ? -5.610 -7.282 1.027 1.00 92.81 109 VAL A CA 1
ATOM 887 C C . VAL A 1 109 ? -6.023 -7.798 2.394 1.00 92.81 109 VAL A C 1
ATOM 889 O O . VAL A 1 109 ? -6.947 -7.242 2.990 1.00 92.81 109 VAL A O 1
ATOM 892 N N . GLU A 1 110 ? -5.355 -8.838 2.887 1.00 91.69 110 GLU A N 1
ATOM 893 C CA . GLU A 1 110 ? -5.641 -9.427 4.189 1.00 91.69 110 GLU A CA 1
ATOM 894 C C . GLU A 1 110 ? -5.549 -8.366 5.286 1.00 91.69 110 GLU A C 1
ATOM 896 O O . GLU A 1 110 ? -6.492 -8.210 6.063 1.00 91.69 110 GLU A O 1
ATOM 901 N N . GLU A 1 111 ? -4.469 -7.582 5.309 1.00 90.50 111 GLU A N 1
ATOM 902 C CA . GLU A 1 111 ? -4.282 -6.541 6.319 1.00 90.50 111 GLU A CA 1
ATOM 903 C C . GLU A 1 111 ? -5.343 -5.435 6.216 1.00 90.50 111 GLU A C 1
ATOM 905 O O . GLU A 1 111 ? -5.883 -4.989 7.230 1.00 90.50 111 GLU A O 1
ATOM 910 N N . LEU A 1 112 ? -5.721 -5.027 4.999 1.00 90.81 112 LEU A N 1
ATOM 911 C CA . LEU A 1 112 ? -6.789 -4.042 4.791 1.00 90.81 112 LEU A CA 1
ATOM 912 C C . LEU A 1 112 ? -8.150 -4.545 5.298 1.00 90.81 112 LEU A C 1
ATOM 914 O O . LEU A 1 112 ? -8.879 -3.800 5.961 1.00 90.81 112 LEU A O 1
ATOM 918 N N . VAL A 1 113 ? -8.498 -5.800 5.003 1.00 91.25 113 VAL A N 1
ATOM 919 C CA . VAL A 1 113 ? -9.756 -6.423 5.445 1.00 91.25 113 VAL A CA 1
ATOM 920 C C . VAL A 1 113 ? -9.755 -6.617 6.959 1.00 91.25 113 VAL A C 1
ATOM 922 O O . VAL A 1 113 ? -10.736 -6.276 7.622 1.00 91.25 113 VAL A O 1
ATOM 925 N N . ARG A 1 114 ? -8.641 -7.092 7.523 1.00 89.25 114 ARG A N 1
ATOM 926 C CA . ARG A 1 114 ? -8.450 -7.253 8.967 1.00 89.25 114 ARG A CA 1
ATOM 927 C C . ARG A 1 114 ? -8.631 -5.924 9.694 1.00 89.25 114 ARG A C 1
ATOM 929 O O . ARG A 1 114 ? -9.400 -5.852 10.652 1.00 89.25 114 ARG A O 1
ATOM 936 N N . TYR A 1 115 ? -7.977 -4.862 9.222 1.00 88.88 115 TYR A N 1
ATOM 937 C CA . TYR A 1 115 ? -8.101 -3.525 9.803 1.00 88.88 115 TYR A CA 1
ATOM 938 C C . TYR A 1 115 ? -9.545 -3.008 9.754 1.00 88.88 115 TYR A C 1
ATOM 940 O O . TYR A 1 115 ? -10.045 -2.454 10.736 1.00 88.88 115 TYR A O 1
ATOM 948 N N . TYR A 1 116 ? -10.240 -3.229 8.634 1.00 89.88 116 TYR A N 1
ATOM 949 C CA . TYR A 1 116 ? -11.641 -2.847 8.481 1.00 89.88 116 TYR A CA 1
ATOM 950 C C . TYR A 1 116 ? -12.558 -3.577 9.473 1.00 89.88 116 TYR A C 1
ATOM 952 O O . TYR A 1 116 ? -13.347 -2.929 10.163 1.00 89.88 116 TYR A O 1
ATOM 960 N N . LEU A 1 117 ? -12.430 -4.904 9.586 1.00 90.44 117 LEU A N 1
ATOM 961 C CA . LEU A 1 117 ? -13.248 -5.728 10.484 1.00 90.44 117 LEU A CA 1
ATOM 962 C C . LEU A 1 117 ? -12.980 -5.406 11.959 1.00 90.44 117 LEU A C 1
ATOM 964 O O . LEU A 1 117 ? -13.927 -5.238 12.731 1.00 90.44 117 LEU A O 1
ATOM 968 N N . LYS A 1 118 ? -11.714 -5.173 12.320 1.00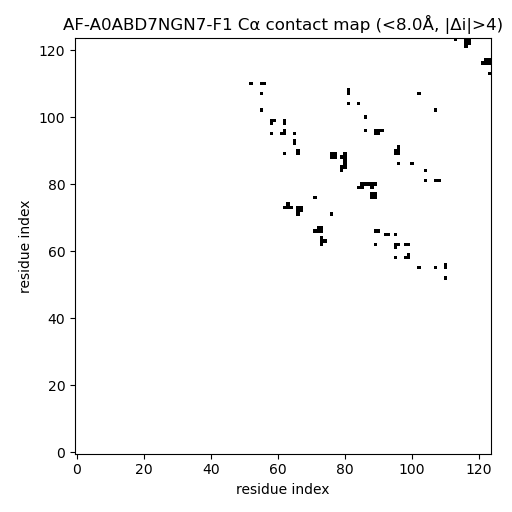 89.38 118 LYS A N 1
ATOM 969 C CA . LYS A 1 118 ? -11.334 -4.698 13.655 1.00 89.38 118 LYS A CA 1
ATOM 970 C C . LYS A 1 118 ? -11.998 -3.366 14.004 1.00 89.38 118 LYS A C 1
ATOM 972 O O . LYS A 1 118 ? -12.466 -3.181 15.126 1.00 89.38 118 LYS A O 1
ATOM 977 N N . GLY A 1 119 ? -12.108 -2.451 13.039 1.00 86.56 119 GLY A N 1
ATOM 978 C CA . GLY A 1 119 ? -12.835 -1.187 13.198 1.00 86.56 119 GLY A CA 1
ATOM 979 C C . GLY A 1 119 ? -14.346 -1.346 13.425 1.00 86.56 119 GLY A C 1
ATOM 980 O O . GLY A 1 119 ? -14.973 -0.434 13.957 1.00 86.56 119 GLY A O 1
ATOM 981 N N . GLN A 1 120 ? -14.927 -2.495 13.066 1.00 88.94 120 GLN A N 1
ATOM 982 C CA . GLN A 1 120 ? -16.329 -2.845 13.331 1.00 88.94 120 GLN A CA 1
ATOM 983 C C . GLN A 1 120 ? -16.526 -3.597 14.661 1.00 88.94 120 GLN A C 1
ATOM 985 O O . GLN A 1 120 ? -17.639 -4.020 14.965 1.00 88.94 120 GLN A O 1
ATOM 990 N N . GLY A 1 121 ? -15.466 -3.775 15.458 1.00 86.00 121 GLY A N 1
ATOM 991 C CA . GLY A 1 121 ? -15.518 -4.532 16.713 1.00 86.00 121 GLY A CA 1
ATOM 992 C C . GLY A 1 121 ? -15.485 -6.050 16.528 1.00 86.00 121 GLY A C 1
ATOM 993 O O . GLY A 1 121 ? -15.795 -6.782 17.465 1.00 86.00 121 GLY A O 1
ATOM 994 N N . ILE A 1 122 ? -15.121 -6.523 15.335 1.00 85.44 122 ILE A N 1
ATOM 995 C CA . ILE A 1 122 ? -14.893 -7.940 15.057 1.00 85.44 122 ILE A CA 1
ATOM 996 C C . ILE A 1 122 ? -13.397 -8.196 15.256 1.00 85.44 122 ILE A C 1
ATOM 998 O O . ILE A 1 122 ? -12.581 -7.713 14.472 1.00 85.44 122 ILE A O 1
ATOM 1002 N N . ASP A 1 123 ? -13.043 -8.912 16.321 1.00 77.75 123 ASP A N 1
ATOM 1003 C CA . ASP A 1 123 ? -11.663 -9.341 16.575 1.00 77.75 123 ASP A CA 1
ATOM 1004 C C . ASP A 1 123 ? -11.407 -10.667 15.840 1.00 77.75 123 ASP A C 1
ATOM 1006 O O . ASP A 1 123 ? -12.226 -11.586 15.933 1.00 77.75 123 ASP A O 1
ATOM 1010 N N . LEU A 1 124 ? -10.325 -10.722 15.056 1.00 66.81 124 LEU A N 1
ATOM 1011 C CA . LEU A 1 124 ? -9.943 -11.844 14.184 1.00 66.81 124 LEU A CA 1
ATOM 1012 C C . LEU A 1 124 ? -8.666 -12.523 14.669 1.00 66.81 124 LEU A C 1
ATOM 1014 O O . LEU A 1 124 ? -7.667 -11.790 14.870 1.00 66.81 124 LEU A O 1
#

Solvent-accessible surface area (backbone atoms only — not comparable to full-atom values): 8046 Å² total; per-residue (Å²): 137,84,88,81,90,78,83,89,84,80,81,82,88,69,93,61,65,66,60,63,56,58,59,63,64,64,76,76,73,80,93,75,86,88,85,88,82,89,79,94,77,83,74,92,73,79,55,66,66,60,54,53,50,53,51,51,57,51,46,52,51,52,34,37,51,48,27,48,77,70,72,44,65,38,66,63,27,52,52,48,23,58,76,69,65,46,64,82,51,44,57,96,42,93,57,29,40,61,56,61,64,74,51,57,56,65,59,55,49,50,49,53,51,50,56,52,40,45,74,72,73,44,87,130

Organism: NCBI:txid78535

Radius of gyration: 20.76 Å; Cα contacts (8 Å, |Δi|>4): 60; chains: 1; 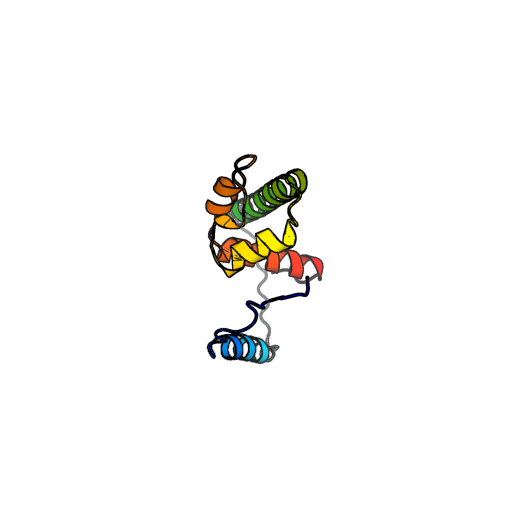bounding box: 35×47×69 Å

Secondary structure (DSSP, 8-state):
----------S---TTHHHHHHHHHGGG-------------------HHHHHHHHHHHHHHHHHHHHHHTT--HHHHHHHHHHH--GGGS-SSTTHHHHHTTS-HHHHHHHHHHHHHHHTT---

InterPro domains:
  IPR009309 IreB regulatory phosphoprotein-like [MF_01507] (37-120)
  IPR009309 IreB regulatory phosphoprotein-like [NF003997] (40-118)
  IPR009309 IreB regulatory phosphoprotein-like [PF06135] (41-118)
  IPR009309 IreB regulatory phosphoprotein-like [PTHR40067] (39-122)

Mean predicted aligned error: 15.7 Å

Sequence (124 aa):
MKQKKLNLFSFFQPLSFVKSLEMCYNIGILVKEGVIVGFTDETVRFNLDDSNKKEISETLKDVYVSLNEKGYNPINQIVGYVLSGDPAYVPRYNNARNQIRKYERDEIVEELVRYYLKGQGIDL

Nearest PDB structures (foldseek):
  7y8z-assembly1_B  TM=8.891E-01  e=1.765E-09  Streptococcus suis
  7y8z-assembly1_A  TM=9.608E-01  e=3.663E-08  Streptococcus suis
  5us5-assembly1_B  TM=8.061E-01  e=6.531E-09  Enterococc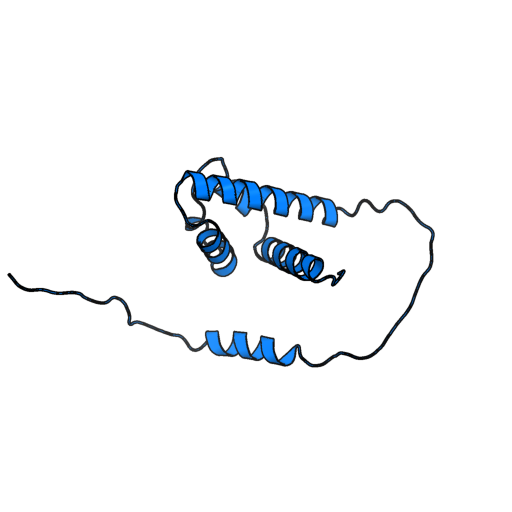us faecalis V583
  6tif-assembly1_A  TM=8.902E-01  e=3.452E-08  Listeria monocytogenes EGD-e
  7y86-assembly1_A  TM=8.196E-01  e=3.065E-08  Streptococcus suis